Protein AF-A0A6N2XCL3-F1 (afdb_monomer)

Organism: NCBI:txid674529

Secondary structure (DSSP, 8-state):
-HHHHHHHHHHHHHHHHHHHHTS------------SGGGT-S-S---EEEE-TTSPEEEE-SSEEEEE-SS-EEEEEPPGGG-EE-TT-----EEEEETTTEEEEEETTEEEEEETTTTEE-S-HHHHHHHTTTTTS---S--

Solvent-accessible surface area (backbone atoms only — not comparable to full-atom values): 8731 Å² total; per-residue (Å²): 121,67,71,60,53,57,51,52,52,53,50,52,53,52,51,54,52,54,55,61,70,69,69,77,81,77,81,77,91,77,87,82,82,92,82,38,50,94,68,50,42,94,56,80,58,74,74,48,76,50,74,47,96,90,67,31,36,38,40,29,36,95,56,36,42,28,42,30,75,88,84,52,50,50,72,45,75,68,53,76,68,32,53,41,83,34,75,89,38,84,54,70,79,44,77,46,76,52,82,93,43,35,39,38,36,38,38,63,35,30,32,36,41,31,37,54,89,77,66,39,64,47,54,62,56,68,58,59,36,58,79,67,53,46,81,78,70,80,60,70,97,73,131

pLDDT: mean 87.65, std 14.08, range [37.84, 98.25]

Radius of gyration: 26.45 Å; Cα contacts (8 Å, |Δi|>4): 196; chains: 1; bounding box: 77×45×58 Å

Sequence (143 aa):
MTANNRKNTRILLFLILCIRMTLTVSAGDFLFTSVNTAQGLSDNQIRYMLQLPDGRMVFTTNGSVNLYDGVHFSYLHRKAENVYPLKQYDGYYRIYQCGDSLLWIKDRHKLMCIHLPQEEYIADLDSYFREREYTRTGRRPFR

Foldseek 3Di:
DVVVVVVVVVVVVVVVVVVVVVPDDDDPPDDDDDDAVVQPDPHRAWPDWDAAPLRWIWTDHPFWIWIHPPRHIDIDGDDPLQWDFQQPDQDDWDWDDDPRFWIWIDHGRTIWIAGPVVRDTDRCVVVVCVVVVVVPPVDDPPD

InterPro domains:
  IPR015943 WD40/YVTN repeat-like-containing domain superfamily [G3DSA:2.130.10.10] (30-136)

Nearest PDB structures (foldseek):
  4a2l-assembly3_E  TM=5.983E-01  e=4.882E-03  Bacteroides thetaiotaomicron VPI-5482
  4a2l-assembly1_B  TM=5.269E-01  e=2.979E-03  Bacteroides thetaiotaomicron VPI-5482
  4a2m-assembly1_B  TM=5.976E-01  e=7.575E-03  Bacteroides thetaiotaomicron VPI-5482
  4a2m-assembly2_D  TM=5.967E-01  e=1.547E-02  Bacteroides thetaiotaomicron VPI-5482
  4a2m-assembly2_C  TM=5.232E-01  e=1.175E-02  Bacteroides thetaiotaomicron VPI-5482

Mean predicted aligned error: 10.19 Å

Structure (mmCIF, N/CA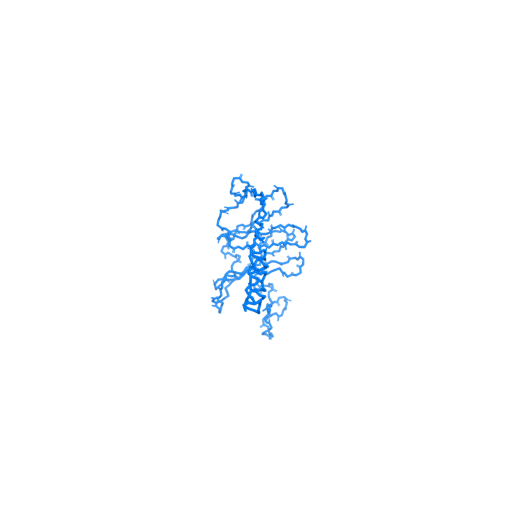/C/O backbone):
data_AF-A0A6N2XCL3-F1
#
_entry.id   AF-A0A6N2XCL3-F1
#
loop_
_atom_site.group_PDB
_atom_site.id
_atom_site.type_symbol
_atom_site.label_atom_id
_atom_site.label_alt_id
_atom_site.label_comp_id
_atom_site.label_asym_id
_atom_site.label_entity_id
_atom_site.label_seq_id
_atom_site.pdbx_PDB_ins_code
_atom_site.Cartn_x
_atom_site.Cartn_y
_atom_site.Cartn_z
_atom_site.occupancy
_atom_site.B_iso_or_equiv
_atom_site.auth_seq_id
_atom_site.auth_comp_id
_atom_site.auth_asym_id
_atom_site.auth_atom_id
_atom_site.pdbx_PDB_model_num
ATOM 1 N N . MET A 1 1 ? -62.546 -6.809 39.463 1.00 57.06 1 MET A N 1
ATOM 2 C CA . MET A 1 1 ? -61.753 -5.622 39.049 1.00 57.06 1 MET A CA 1
ATOM 3 C C . MET A 1 1 ? -60.245 -5.739 39.341 1.00 57.06 1 MET A C 1
ATOM 5 O O . MET A 1 1 ? -59.453 -5.169 38.606 1.00 57.06 1 MET A O 1
ATOM 9 N N . THR A 1 2 ? -59.807 -6.515 40.338 1.00 61.19 2 THR A N 1
ATOM 10 C CA . THR A 1 2 ? -58.397 -6.621 40.788 1.00 61.19 2 THR A CA 1
ATOM 11 C C . THR A 1 2 ? -57.443 -7.376 39.845 1.00 61.19 2 THR A C 1
ATOM 13 O O . THR A 1 2 ? -56.277 -7.006 39.720 1.00 61.19 2 THR A O 1
ATOM 16 N N . ALA A 1 3 ? -57.918 -8.401 39.128 1.00 62.47 3 ALA A N 1
ATOM 17 C CA . ALA A 1 3 ? -57.085 -9.186 38.205 1.00 62.47 3 ALA A CA 1
ATOM 18 C C . ALA A 1 3 ? -56.624 -8.395 36.963 1.00 62.47 3 ALA A C 1
ATOM 20 O O . ALA A 1 3 ? -55.514 -8.613 36.475 1.00 62.47 3 ALA A O 1
ATOM 21 N N . ASN A 1 4 ? -57.450 -7.459 36.476 1.00 71.62 4 ASN A N 1
ATOM 22 C CA . ASN A 1 4 ? -57.125 -6.626 35.314 1.00 71.62 4 ASN A CA 1
ATOM 23 C C . ASN A 1 4 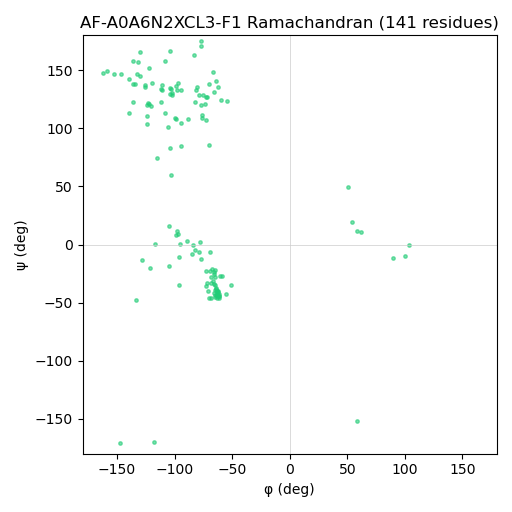? -56.035 -5.600 35.659 1.00 71.62 4 ASN A C 1
ATOM 25 O O . ASN A 1 4 ? -55.069 -5.444 34.918 1.00 71.62 4 ASN A O 1
ATOM 29 N N . ASN A 1 5 ? -56.115 -5.008 36.856 1.00 74.69 5 ASN A N 1
ATOM 30 C CA . ASN A 1 5 ? -55.085 -4.104 37.367 1.00 74.69 5 ASN A CA 1
ATOM 31 C C . ASN A 1 5 ? -53.730 -4.806 37.505 1.00 74.69 5 ASN A C 1
ATOM 33 O O . ASN A 1 5 ? -52.726 -4.266 37.061 1.00 74.69 5 ASN A O 1
ATOM 37 N N . ARG A 1 6 ? -53.692 -6.050 38.007 1.00 81.19 6 ARG A N 1
ATOM 38 C CA . ARG A 1 6 ? -52.439 -6.818 38.141 1.00 81.19 6 ARG A CA 1
ATOM 39 C C . ARG A 1 6 ? -51.786 -7.150 36.790 1.00 81.19 6 ARG A C 1
ATOM 41 O O . ARG A 1 6 ? -50.559 -7.168 36.702 1.00 81.19 6 ARG A O 1
ATOM 48 N N . LYS A 1 7 ? -52.582 -7.411 35.744 1.00 82.44 7 LYS A N 1
ATOM 49 C CA . LYS A 1 7 ? -52.085 -7.611 34.369 1.00 82.44 7 LYS A CA 1
ATOM 50 C C . LYS A 1 7 ? -51.527 -6.308 33.790 1.00 82.44 7 LYS A C 1
ATOM 52 O O . LYS A 1 7 ? -50.407 -6.312 33.287 1.00 82.44 7 LYS A O 1
ATOM 57 N N . ASN A 1 8 ? -52.246 -5.199 33.954 1.00 86.88 8 ASN A N 1
ATOM 58 C CA . ASN A 1 8 ? -51.821 -3.881 33.476 1.00 86.88 8 ASN A CA 1
ATOM 59 C C . ASN A 1 8 ? -50.530 -3.411 34.161 1.00 86.88 8 ASN A C 1
ATOM 61 O O . ASN A 1 8 ? -49.634 -2.911 33.489 1.00 86.88 8 ASN A O 1
ATOM 65 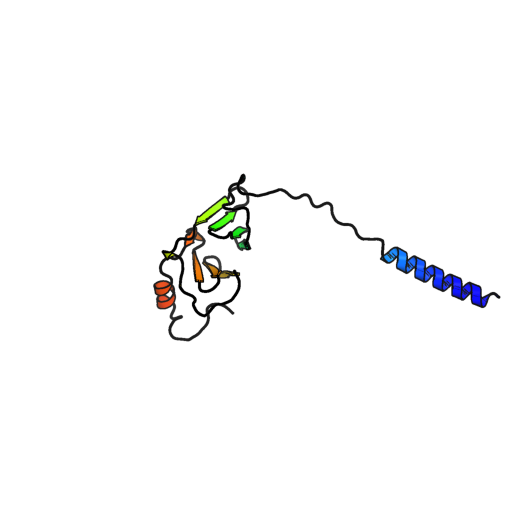N N . THR A 1 9 ? -50.374 -3.656 35.468 1.00 89.44 9 THR A N 1
ATOM 66 C CA . THR A 1 9 ? -49.126 -3.357 36.190 1.00 89.44 9 THR A CA 1
ATOM 67 C C . THR A 1 9 ? -47.943 -4.166 35.652 1.00 89.44 9 THR A C 1
ATOM 69 O O . THR A 1 9 ? -46.855 -3.621 35.500 1.00 89.44 9 THR A O 1
ATOM 72 N N . ARG A 1 10 ? -48.131 -5.451 35.316 1.00 89.19 10 ARG A N 1
ATOM 73 C CA . ARG A 1 10 ? -47.064 -6.286 34.727 1.00 89.19 10 ARG A CA 1
ATOM 74 C C . ARG A 1 10 ? -46.655 -5.809 33.337 1.00 89.19 10 ARG A C 1
ATOM 76 O O . ARG A 1 10 ? -45.465 -5.759 33.049 1.00 89.19 10 ARG A O 1
ATOM 83 N N . ILE A 1 11 ? -47.630 -5.436 32.509 1.00 90.81 11 ILE A N 1
ATOM 84 C CA . ILE A 1 11 ? -47.380 -4.876 31.175 1.00 90.81 11 ILE A CA 1
ATOM 85 C C . ILE A 1 11 ? -46.623 -3.549 31.299 1.00 90.81 11 ILE A C 1
ATOM 87 O O . ILE A 1 11 ? -45.628 -3.351 30.612 1.00 90.81 11 ILE A O 1
ATOM 91 N N . LEU A 1 12 ? -47.032 -2.675 32.223 1.00 92.88 12 LEU A N 1
ATOM 92 C CA . LEU A 1 12 ? -46.364 -1.397 32.462 1.00 92.88 12 LEU A CA 1
ATOM 93 C C . LEU A 1 12 ? -44.908 -1.580 32.917 1.00 92.88 12 LEU A C 1
ATOM 95 O O . LEU A 1 12 ? -44.018 -0.917 32.396 1.00 92.88 12 LEU A O 1
ATOM 99 N N . LEU A 1 13 ? -44.649 -2.506 33.846 1.00 92.38 13 LEU A N 1
ATOM 100 C CA . LEU A 1 13 ? -43.289 -2.819 34.297 1.00 92.38 13 LEU A CA 1
ATOM 101 C C . LEU A 1 13 ? -42.421 -3.374 33.162 1.00 92.38 13 LEU A C 1
ATOM 103 O O . LEU A 1 13 ? -41.256 -3.001 33.049 1.00 92.38 13 LEU A O 1
ATOM 107 N N . PHE A 1 14 ? -42.992 -4.222 32.304 1.00 91.31 14 PHE A N 1
ATOM 108 C CA . PHE A 1 14 ? -42.298 -4.750 31.132 1.00 91.31 14 PHE A CA 1
ATOM 109 C C . PHE A 1 14 ? -41.965 -3.641 30.125 1.00 91.31 14 PHE A C 1
ATOM 111 O O . PHE A 1 14 ? -40.834 -3.561 29.660 1.00 91.31 14 PHE A O 1
ATOM 118 N N . LEU A 1 15 ? -42.900 -2.722 29.862 1.00 91.12 15 LEU A N 1
ATOM 119 C CA . LEU A 1 15 ? -42.665 -1.564 28.994 1.00 91.12 15 LEU A CA 1
ATOM 120 C C . LEU A 1 15 ? -41.582 -0.632 29.554 1.00 91.12 15 LEU A C 1
ATOM 122 O O . LEU A 1 15 ? -40.701 -0.211 28.809 1.00 91.12 15 LEU A O 1
ATOM 126 N N . ILE A 1 16 ? -41.591 -0.351 30.861 1.00 90.50 16 ILE A N 1
ATOM 127 C CA . ILE A 1 16 ? -40.550 0.458 31.517 1.00 90.50 16 ILE A CA 1
ATOM 128 C C . ILE A 1 16 ? -39.181 -0.228 31.406 1.00 90.50 16 ILE A C 1
ATOM 130 O O . ILE A 1 16 ? -38.186 0.439 31.126 1.00 90.50 16 ILE A O 1
ATOM 134 N N . LEU A 1 17 ? -39.123 -1.552 31.577 1.00 86.06 17 LEU A N 1
ATOM 135 C CA . LEU A 1 17 ? -37.899 -2.335 31.403 1.00 86.06 17 LEU A CA 1
ATOM 136 C C . LEU A 1 17 ? -37.384 -2.274 29.953 1.00 86.06 17 LEU A C 1
ATOM 138 O O . LEU A 1 17 ? -36.192 -2.052 29.744 1.00 86.06 17 LEU A O 1
ATOM 142 N N . CYS A 1 18 ? -38.269 -2.399 28.959 1.00 85.00 18 CYS A N 1
ATOM 143 C CA . CYS A 1 18 ? -37.921 -2.250 27.544 1.00 85.00 18 CYS A CA 1
ATOM 144 C C . CYS A 1 18 ? -37.379 -0.847 27.231 1.00 85.00 18 CYS A C 1
ATOM 146 O O . CYS A 1 18 ? -36.345 -0.729 26.581 1.00 85.00 18 CYS A O 1
ATOM 148 N N . ILE A 1 19 ? -38.019 0.209 27.749 1.00 84.69 19 ILE A N 1
ATOM 149 C CA . ILE A 1 19 ? -37.586 1.604 27.559 1.00 84.69 19 ILE A CA 1
ATOM 150 C C . ILE A 1 19 ? -36.212 1.851 28.201 1.00 84.69 19 ILE A C 1
ATOM 152 O O . ILE A 1 19 ? -35.372 2.547 27.633 1.00 84.69 19 ILE A O 1
ATOM 156 N N . ARG A 1 20 ? -35.941 1.258 29.370 1.00 80.06 20 ARG A N 1
ATOM 157 C CA . ARG A 1 20 ? -34.628 1.355 30.028 1.00 80.06 20 ARG A CA 1
ATOM 158 C C . ARG A 1 20 ? -33.517 0.675 29.224 1.00 80.06 20 ARG A C 1
ATOM 160 O O . ARG A 1 20 ? -32.409 1.197 29.217 1.00 80.06 20 ARG A O 1
ATOM 167 N N . MET A 1 21 ? -33.807 -0.426 28.524 1.00 74.44 21 MET A N 1
ATOM 168 C CA . MET A 1 21 ? -32.828 -1.103 27.660 1.00 74.44 21 MET A CA 1
ATOM 169 C C . MET A 1 21 ? -32.515 -0.336 26.367 1.00 74.44 21 MET A C 1
ATOM 171 O O . MET A 1 21 ? -31.438 -0.510 25.809 1.00 74.44 21 MET A O 1
ATOM 175 N N . THR A 1 22 ? -33.405 0.544 25.899 1.00 67.38 22 THR A N 1
ATOM 176 C CA . THR A 1 22 ? -33.177 1.334 24.675 1.00 67.38 22 THR A CA 1
ATOM 177 C C . THR A 1 22 ? -32.376 2.626 24.886 1.00 67.38 22 THR A C 1
ATOM 179 O O . THR A 1 22 ? -32.014 3.271 23.909 1.00 67.38 22 THR A O 1
ATOM 182 N N . LEU A 1 23 ? -32.100 3.032 26.133 1.00 65.19 23 LEU A N 1
ATOM 183 C CA . LEU A 1 23 ? -31.568 4.368 26.455 1.00 65.19 23 LEU A CA 1
ATOM 184 C C . LEU A 1 23 ? -30.043 4.457 26.634 1.00 65.19 23 LEU A C 1
ATOM 186 O O . LEU A 1 23 ? -29.548 5.510 27.027 1.00 65.19 23 LEU A O 1
ATOM 190 N N . THR A 1 24 ? -29.272 3.413 26.329 1.00 66.19 24 THR A N 1
ATOM 191 C CA . THR A 1 24 ? -27.802 3.480 26.415 1.00 66.19 24 THR A CA 1
ATOM 192 C C . THR A 1 24 ? -27.155 3.335 25.043 1.00 66.19 24 THR A C 1
ATOM 194 O O . THR A 1 24 ? -26.570 2.304 24.723 1.00 66.19 24 THR A O 1
ATOM 197 N N . VAL A 1 25 ? -27.240 4.393 24.234 1.00 66.88 25 VAL A N 1
ATOM 198 C CA . VAL A 1 25 ? -26.279 4.648 23.154 1.00 66.88 25 VAL A CA 1
ATOM 199 C C . VAL A 1 25 ? -25.391 5.792 23.626 1.00 66.88 25 VAL A C 1
ATOM 201 O O . VAL A 1 25 ? -25.799 6.948 23.628 1.00 66.88 25 VAL A O 1
ATOM 204 N N . SER A 1 26 ? -24.187 5.456 24.081 1.00 70.81 26 SER A N 1
ATOM 205 C CA . SER A 1 26 ? -23.105 6.420 24.267 1.00 70.81 26 SER A CA 1
ATOM 206 C C . SER A 1 26 ? -22.209 6.300 23.042 1.00 70.81 26 SER A C 1
ATOM 208 O O . SER A 1 26 ? -21.546 5.281 22.852 1.00 70.81 26 SER A O 1
ATOM 210 N N . ALA A 1 27 ? -22.243 7.304 22.168 1.00 70.75 27 ALA A N 1
ATOM 211 C CA . ALA A 1 27 ? -21.150 7.507 21.232 1.00 70.75 27 ALA A CA 1
ATOM 212 C C . ALA A 1 27 ? -19.988 8.071 22.055 1.00 70.75 27 ALA A C 1
ATOM 214 O O . ALA A 1 27 ? -20.161 9.085 22.727 1.00 70.75 27 ALA A O 1
ATOM 215 N N . GLY A 1 28 ? -18.847 7.384 22.078 1.00 73.06 28 GLY A N 1
ATOM 216 C CA . GLY A 1 28 ? -17.649 7.952 22.687 1.00 73.06 28 GLY A CA 1
ATOM 217 C C . GLY A 1 28 ? -17.246 9.214 21.926 1.00 73.06 28 GLY A C 1
ATOM 218 O O . GLY A 1 28 ? -17.257 9.211 20.694 1.00 73.06 28 GLY A O 1
ATOM 219 N N . ASP A 1 29 ? -16.893 10.277 22.646 1.00 83.50 29 ASP A N 1
ATOM 220 C CA . ASP A 1 29 ? -16.291 11.470 22.050 1.00 83.50 29 ASP A CA 1
ATOM 221 C C . ASP A 1 29 ? -14.872 11.117 21.582 1.00 83.50 29 ASP A C 1
ATOM 223 O O . ASP A 1 29 ? -13.890 11.248 22.314 1.00 83.50 29 ASP A O 1
ATOM 227 N N . PHE A 1 30 ? -14.759 10.588 20.363 1.00 86.12 30 PHE A N 1
ATOM 228 C CA . PHE A 1 30 ? -13.467 10.295 19.756 1.00 86.12 30 PHE A CA 1
ATOM 229 C C . PHE A 1 30 ? -12.838 11.589 19.240 1.00 86.12 30 PHE A C 1
ATOM 231 O O . PHE A 1 30 ? -13.387 12.265 18.368 1.00 86.12 30 PHE A O 1
ATOM 238 N N . LEU A 1 31 ? -11.655 11.919 19.757 1.00 90.56 31 LEU A N 1
ATOM 239 C CA . LEU A 1 31 ? -10.827 12.983 19.206 1.00 90.56 31 LEU A CA 1
ATOM 240 C C . LEU A 1 31 ? -10.041 12.438 18.008 1.00 90.56 31 LEU A C 1
ATOM 242 O O . LEU A 1 31 ? -9.272 11.488 18.149 1.00 90.56 31 LEU A O 1
ATOM 246 N N . PHE A 1 32 ? -10.209 13.060 16.843 1.00 90.50 32 PHE A N 1
ATOM 247 C CA . PHE A 1 32 ? -9.478 12.705 15.628 1.00 90.50 32 PHE A CA 1
ATOM 248 C C . PHE A 1 32 ? -8.491 13.805 15.249 1.00 90.50 32 PHE A C 1
ATOM 250 O O . PHE A 1 32 ? -8.829 14.989 15.246 1.00 90.50 32 PHE A O 1
ATOM 257 N N . THR A 1 33 ? -7.283 13.407 14.863 1.00 90.75 33 THR A N 1
ATOM 258 C CA . THR A 1 33 ? -6.281 14.303 14.281 1.00 90.75 33 THR A CA 1
ATOM 259 C C . THR A 1 33 ? -6.241 14.096 12.774 1.00 90.75 33 THR A C 1
ATOM 261 O O . THR A 1 33 ? -6.144 12.965 12.301 1.00 90.75 33 THR A O 1
ATOM 264 N N . SER A 1 34 ? -6.311 15.182 12.003 1.00 91.81 34 SER A N 1
ATOM 265 C CA . SER A 1 34 ? -6.203 15.097 10.548 1.00 91.81 34 SER A CA 1
ATOM 266 C C . SER A 1 34 ? -4.756 14.865 10.124 1.00 91.81 34 SER A C 1
ATOM 268 O O . SER A 1 34 ? -3.877 15.650 10.486 1.00 91.81 34 SER A O 1
ATOM 270 N N . VAL A 1 35 ? -4.539 13.856 9.287 1.00 92.44 35 VAL A N 1
ATOM 271 C CA . VAL A 1 35 ? -3.263 13.602 8.616 1.00 92.44 35 VAL A CA 1
ATOM 272 C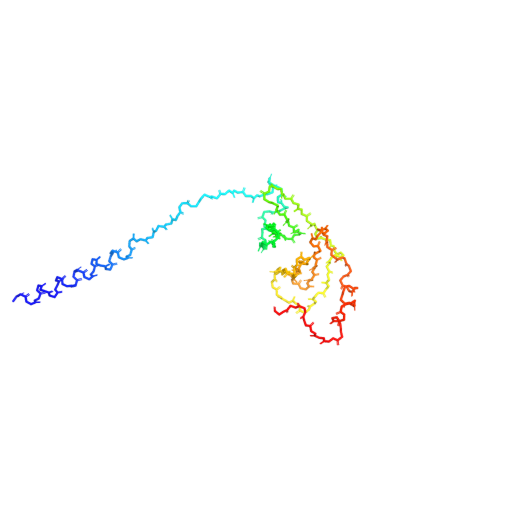 C . VAL A 1 35 ? -3.511 13.610 7.112 1.00 92.44 35 VAL A C 1
ATOM 274 O O . VAL A 1 35 ? -4.355 12.868 6.614 1.00 92.44 35 VAL A O 1
ATOM 277 N N . ASN A 1 36 ? -2.834 14.505 6.403 1.00 95.44 36 ASN A N 1
ATOM 278 C CA . ASN A 1 36 ? -3.034 14.795 4.989 1.00 95.44 36 ASN A CA 1
ATOM 279 C C . ASN A 1 36 ? -1.701 15.204 4.331 1.00 95.44 36 ASN A C 1
ATOM 281 O O . ASN A 1 36 ? -0.625 15.075 4.918 1.00 95.44 36 ASN A O 1
ATOM 285 N N . THR A 1 37 ? -1.755 15.687 3.092 1.00 96.19 37 THR A N 1
ATOM 286 C CA . THR A 1 37 ? -0.568 16.089 2.323 1.00 96.19 37 THR A CA 1
ATOM 287 C C . THR A 1 37 ? 0.278 17.183 2.982 1.00 96.19 37 THR A C 1
ATOM 289 O O . THR A 1 37 ? 1.487 17.215 2.780 1.00 96.19 37 THR A O 1
ATOM 292 N N . ALA A 1 38 ? -0.309 18.047 3.815 1.00 95.81 38 ALA A N 1
ATOM 293 C CA . ALA A 1 38 ? 0.431 19.039 4.599 1.00 95.81 38 ALA A CA 1
ATOM 294 C C . ALA A 1 38 ? 1.326 18.403 5.679 1.00 95.81 38 ALA A C 1
ATOM 296 O O . ALA A 1 38 ? 2.276 19.037 6.128 1.00 95.81 38 ALA A O 1
ATOM 297 N N . GLN A 1 39 ? 1.042 17.160 6.084 1.00 94.94 39 GLN A N 1
ATOM 298 C CA . GLN A 1 39 ? 1.852 16.380 7.024 1.00 94.94 39 GLN A CA 1
ATOM 299 C C . GLN A 1 39 ? 2.782 15.367 6.329 1.00 94.94 39 GLN A C 1
ATOM 301 O O . GLN A 1 39 ? 3.414 14.565 7.008 1.00 94.94 39 GLN A O 1
ATOM 306 N N . GLY A 1 40 ? 2.897 15.397 4.994 1.00 94.69 40 GLY A N 1
ATOM 307 C CA . GLY A 1 40 ? 3.854 14.573 4.237 1.00 94.69 40 GLY A CA 1
ATOM 308 C C . GLY A 1 40 ? 3.265 13.354 3.522 1.00 94.69 40 GLY A C 1
ATOM 309 O O . GLY A 1 40 ? 3.993 12.653 2.823 1.00 94.69 40 GLY A O 1
ATOM 310 N N . LEU A 1 41 ? 1.956 13.113 3.632 1.00 96.75 41 LEU A N 1
ATOM 311 C CA . LEU A 1 41 ? 1.272 12.099 2.827 1.00 96.75 41 LEU A CA 1
ATOM 312 C C . LEU A 1 41 ? 1.316 12.476 1.332 1.00 96.75 41 LEU A C 1
ATOM 314 O O . LEU A 1 41 ? 1.131 13.633 0.968 1.00 96.75 41 LEU A O 1
ATOM 318 N N . SER A 1 42 ? 1.502 11.507 0.437 1.00 97.12 42 SER A N 1
ATOM 319 C CA . SER A 1 42 ? 1.648 11.783 -1.001 1.00 97.12 42 SER A CA 1
ATOM 320 C C . SER A 1 42 ? 0.383 12.338 -1.672 1.00 97.12 42 SER A C 1
ATOM 322 O O . SER A 1 42 ? 0.471 13.015 -2.689 1.00 97.12 42 SER A O 1
ATOM 324 N N . ASP A 1 43 ? -0.796 11.946 -1.180 1.00 96.69 43 ASP A N 1
ATOM 325 C CA . ASP A 1 43 ? -2.113 12.258 -1.755 1.00 96.69 43 ASP A CA 1
ATOM 326 C C . ASP A 1 43 ? -3.187 12.014 -0.678 1.00 96.69 43 ASP A C 1
ATOM 328 O O . ASP A 1 43 ? -3.040 11.113 0.145 1.00 96.69 43 ASP A O 1
ATOM 332 N N . ASN A 1 44 ? -4.274 12.782 -0.695 1.00 96.31 44 ASN A N 1
ATOM 333 C CA . ASN A 1 44 ? -5.377 12.682 0.264 1.00 96.31 44 ASN A CA 1
ATOM 334 C C . ASN A 1 44 ? -6.393 11.569 -0.072 1.00 96.31 44 ASN A C 1
ATOM 336 O O . ASN A 1 44 ? -7.316 11.329 0.704 1.00 96.31 44 ASN A O 1
ATOM 340 N N . GLN A 1 45 ? -6.250 10.888 -1.213 1.00 96.38 45 GLN A N 1
ATOM 341 C CA . GLN A 1 45 ? -7.112 9.779 -1.633 1.00 96.38 45 GLN A CA 1
ATOM 342 C C . GLN A 1 45 ? -6.521 8.420 -1.227 1.00 96.38 45 GLN A C 1
ATOM 344 O O . GLN A 1 45 ? -5.844 7.745 -2.012 1.00 96.38 45 GLN A O 1
ATOM 349 N N . ILE A 1 46 ? -6.793 8.004 0.013 1.00 96.31 46 ILE A N 1
ATOM 350 C CA . ILE A 1 46 ? -6.362 6.703 0.539 1.00 96.31 46 ILE A CA 1
ATOM 351 C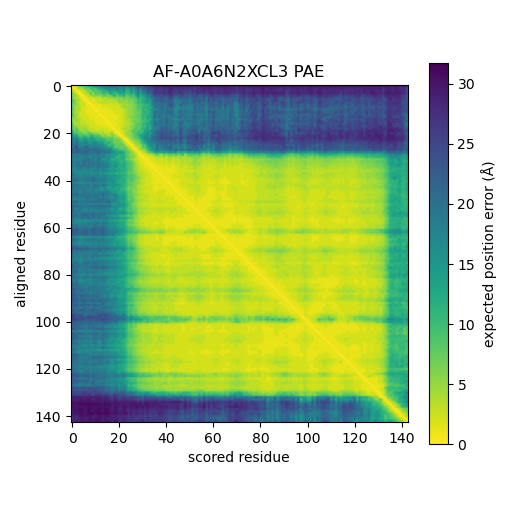 C . ILE A 1 46 ? -7.171 5.562 -0.094 1.00 96.31 46 ILE A C 1
ATOM 353 O O . ILE A 1 46 ? -8.399 5.546 -0.042 1.00 96.31 46 ILE A O 1
ATOM 357 N N . ARG A 1 47 ? -6.473 4.571 -0.657 1.00 95.75 47 ARG A N 1
ATOM 358 C CA . ARG A 1 47 ? -7.052 3.335 -1.216 1.00 95.75 47 ARG A CA 1
ATOM 359 C C . ARG A 1 47 ? -7.022 2.173 -0.230 1.00 95.75 47 ARG A C 1
ATOM 361 O O . ARG A 1 47 ? -7.915 1.331 -0.260 1.00 95.75 47 ARG A O 1
ATOM 368 N N . TYR A 1 48 ? -5.983 2.092 0.597 1.00 96.69 48 TYR A N 1
ATOM 369 C CA . TYR A 1 48 ? -5.776 0.984 1.531 1.00 96.69 48 TYR A CA 1
ATOM 370 C C . TYR A 1 48 ? -4.851 1.388 2.677 1.00 96.69 48 TYR A C 1
ATOM 372 O O . TYR A 1 48 ? -3.930 2.180 2.466 1.00 96.69 48 TYR A O 1
ATOM 380 N N . MET A 1 49 ? -5.075 0.788 3.847 1.00 96.69 49 MET A N 1
ATOM 381 C CA . MET A 1 49 ? -4.271 0.966 5.058 1.00 96.69 49 MET A CA 1
ATOM 382 C C . MET A 1 49 ? -3.892 -0.395 5.647 1.00 96.69 49 MET A C 1
ATOM 384 O O . MET A 1 49 ? -4.677 -1.342 5.566 1.00 96.69 49 MET A O 1
ATOM 388 N N . LEU A 1 50 ? -2.695 -0.491 6.219 1.00 95.44 50 LEU A N 1
ATOM 389 C CA . LEU A 1 50 ? -2.117 -1.705 6.807 1.00 95.44 50 LEU A CA 1
ATOM 390 C C . LEU A 1 50 ? -1.121 -1.294 7.899 1.00 95.44 50 LEU A C 1
ATOM 392 O O . LEU A 1 50 ? -0.434 -0.295 7.728 1.00 95.44 50 LEU A O 1
ATOM 396 N N . GLN A 1 51 ? -0.995 -2.077 8.969 1.00 96.00 51 GLN A N 1
ATOM 397 C CA . GLN A 1 51 ? 0.113 -1.956 9.920 1.00 96.00 51 GLN A CA 1
ATOM 398 C C . GLN A 1 51 ? 1.126 -3.081 9.682 1.00 96.00 51 GLN A C 1
ATOM 400 O O . GLN A 1 51 ? 0.730 -4.235 9.530 1.00 96.00 51 GLN A O 1
ATOM 405 N N . LEU A 1 52 ? 2.413 -2.743 9.642 1.00 95.12 52 LEU A N 1
ATOM 406 C CA . LEU A 1 52 ? 3.521 -3.694 9.548 1.00 95.12 52 LEU A CA 1
ATOM 407 C C . LEU A 1 52 ? 3.894 -4.254 10.938 1.00 95.12 52 LEU A C 1
ATOM 409 O O . LEU A 1 52 ? 3.554 -3.645 11.954 1.00 95.12 52 LEU A O 1
ATOM 413 N N . PRO A 1 53 ? 4.633 -5.378 11.024 1.00 92.81 53 PRO A N 1
ATOM 414 C CA . PRO A 1 53 ? 5.025 -5.985 12.300 1.00 92.81 53 PRO A CA 1
ATOM 415 C C . PRO A 1 53 ? 5.973 -5.113 13.119 1.00 92.81 53 PRO A C 1
ATOM 417 O O . PRO A 1 53 ? 6.011 -5.230 14.339 1.00 92.81 53 PRO A O 1
ATOM 420 N N . ASP A 1 54 ? 6.721 -4.230 12.454 1.00 92.88 54 ASP A N 1
ATOM 421 C CA . ASP A 1 54 ? 7.594 -3.238 13.087 1.00 92.88 54 ASP A CA 1
ATOM 422 C C . ASP A 1 54 ? 6.824 -2.017 13.633 1.00 92.88 54 ASP A C 1
ATOM 424 O O . ASP A 1 54 ? 7.426 -1.093 14.173 1.00 92.88 54 ASP A O 1
ATOM 428 N N . GLY A 1 55 ? 5.490 -2.012 13.515 1.00 94.62 55 GLY A N 1
ATOM 429 C CA . GLY A 1 55 ? 4.602 -0.968 14.018 1.00 94.62 55 GLY A CA 1
ATOM 430 C C . GLY A 1 55 ? 4.333 0.167 13.031 1.00 94.62 55 GLY A C 1
ATOM 431 O O . GLY A 1 55 ? 3.399 0.940 13.264 1.00 94.62 55 GLY A O 1
ATOM 432 N N . ARG A 1 56 ? 5.075 0.250 11.917 1.00 96.06 56 ARG A N 1
ATOM 433 C CA . ARG A 1 56 ? 4.860 1.282 10.896 1.00 96.06 56 ARG A CA 1
ATOM 434 C C . ARG A 1 56 ? 3.519 1.104 10.200 1.00 96.06 56 ARG A C 1
ATOM 436 O O . ARG A 1 56 ? 3.041 -0.012 9.990 1.00 96.06 56 ARG A O 1
ATOM 443 N N . MET A 1 57 ? 2.924 2.215 9.788 1.00 97.19 57 MET A N 1
ATOM 444 C CA . MET A 1 57 ? 1.684 2.210 9.016 1.00 97.19 57 MET A CA 1
ATOM 445 C C . MET A 1 57 ? 1.979 2.373 7.529 1.00 97.19 57 MET A C 1
ATOM 447 O O . MET A 1 57 ? 2.771 3.222 7.129 1.00 97.19 57 MET A O 1
ATOM 451 N N . VAL A 1 58 ? 1.299 1.589 6.701 1.00 97.88 58 VAL A N 1
ATOM 452 C CA . VAL A 1 58 ? 1.296 1.715 5.246 1.00 97.88 58 VAL A CA 1
ATOM 453 C C . VAL A 1 58 ? -0.011 2.352 4.800 1.00 97.88 58 VAL A C 1
ATOM 455 O O . VAL A 1 58 ? -1.089 1.845 5.116 1.00 97.88 58 VAL A O 1
ATOM 458 N N . PHE A 1 59 ? 0.083 3.397 3.981 1.00 97.88 59 PHE A N 1
ATOM 459 C CA . PHE A 1 59 ? -1.050 4.031 3.315 1.00 97.88 59 PHE A CA 1
ATOM 460 C C . PHE A 1 59 ? -0.828 4.050 1.809 1.00 97.88 59 PHE A C 1
ATOM 462 O O . PHE A 1 59 ? 0.116 4.653 1.301 1.00 97.88 59 PHE A O 1
ATOM 469 N N . THR A 1 60 ? -1.719 3.412 1.063 1.00 97.56 60 THR A N 1
ATOM 470 C CA . THR A 1 60 ? -1.650 3.427 -0.402 1.00 97.56 60 THR A CA 1
ATOM 471 C C . THR A 1 60 ? -2.569 4.489 -0.973 1.00 97.56 60 THR A C 1
ATOM 473 O O . THR A 1 60 ? -3.699 4.655 -0.515 1.00 97.56 60 THR A O 1
ATOM 476 N N . THR A 1 61 ? -2.088 5.191 -1.990 1.00 96.06 61 THR A N 1
ATOM 477 C CA . THR A 1 61 ? -2.849 6.173 -2.766 1.00 96.06 61 THR A CA 1
ATOM 478 C C . THR A 1 61 ? -2.934 5.704 -4.219 1.00 96.06 61 THR A C 1
ATOM 480 O O . THR A 1 61 ? -2.598 4.560 -4.542 1.00 96.06 61 THR A O 1
ATOM 483 N N . ASN A 1 62 ? -3.413 6.540 -5.141 1.00 90.06 62 ASN A N 1
ATOM 484 C CA . ASN A 1 62 ? -3.555 6.121 -6.537 1.00 90.06 62 ASN A CA 1
ATOM 485 C C . ASN A 1 62 ? -2.211 5.805 -7.234 1.00 90.06 62 ASN A C 1
ATOM 487 O O . ASN A 1 62 ? -2.157 4.969 -8.146 1.00 90.06 62 ASN A O 1
ATOM 491 N N . GLY A 1 63 ? -1.122 6.441 -6.792 1.00 89.06 63 GLY A N 1
ATOM 492 C CA . GLY A 1 63 ? 0.199 6.349 -7.425 1.00 89.06 63 GLY A CA 1
ATOM 493 C C . GLY A 1 63 ? 1.358 5.986 -6.501 1.00 89.06 63 GLY A C 1
ATOM 494 O O . GLY A 1 63 ? 2.422 5.632 -7.006 1.00 89.06 63 GLY A O 1
ATOM 495 N N . SER A 1 64 ? 1.166 6.041 -5.184 1.00 96.38 64 SER A N 1
ATOM 496 C CA . SER A 1 64 ? 2.259 5.887 -4.227 1.00 96.38 64 SER A CA 1
ATOM 497 C C . SER A 1 64 ? 1.877 4.987 -3.059 1.00 96.38 64 SER A C 1
ATOM 499 O O . SER A 1 64 ? 0.702 4.795 -2.732 1.00 96.38 64 SER A O 1
ATOM 501 N N . VAL A 1 65 ? 2.905 4.447 -2.417 1.00 97.88 65 VAL A N 1
ATOM 502 C CA . VAL A 1 65 ? 2.808 3.757 -1.132 1.00 97.88 65 VAL A CA 1
ATOM 503 C C . VAL A 1 65 ? 3.527 4.619 -0.114 1.00 97.88 65 VAL A C 1
ATOM 505 O O . VAL A 1 65 ? 4.690 4.937 -0.317 1.00 97.88 65 VAL A O 1
ATOM 508 N N . ASN A 1 66 ? 2.832 5.028 0.937 1.00 98.25 66 ASN A N 1
ATOM 509 C CA . ASN A 1 66 ? 3.359 5.870 2.000 1.00 98.25 66 ASN A CA 1
ATOM 510 C C . ASN A 1 66 ? 3.630 5.000 3.222 1.00 98.25 66 ASN A C 1
ATOM 512 O O . ASN A 1 66 ? 2.772 4.195 3.588 1.00 98.25 66 ASN A O 1
ATOM 516 N N . LEU A 1 67 ? 4.785 5.181 3.847 1.00 97.50 67 LEU A N 1
ATOM 517 C CA . LEU A 1 67 ? 5.167 4.544 5.099 1.00 97.50 67 LEU A CA 1
ATOM 518 C C . LEU A 1 67 ? 5.227 5.619 6.178 1.00 97.50 67 LEU A C 1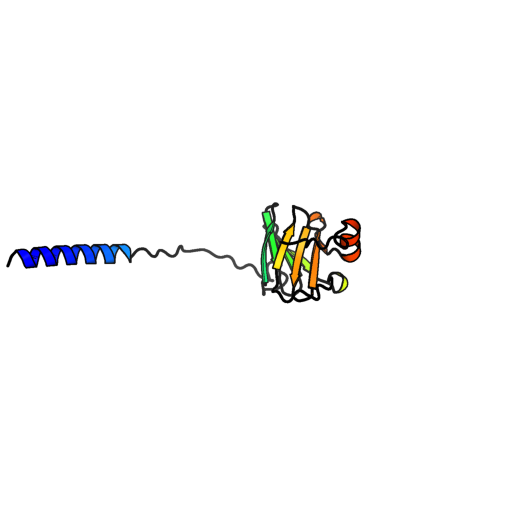
ATOM 520 O O . LEU A 1 67 ? 5.777 6.694 5.956 1.00 97.50 67 LEU A O 1
ATOM 524 N N . TYR A 1 68 ? 4.636 5.333 7.329 1.00 97.38 68 TYR A N 1
ATOM 525 C CA . TYR A 1 68 ? 4.592 6.237 8.467 1.00 97.38 68 TYR A CA 1
ATOM 526 C C . TYR A 1 68 ? 5.197 5.556 9.687 1.00 97.38 68 TYR A C 1
ATOM 528 O O . TYR A 1 68 ? 4.725 4.497 10.105 1.00 97.38 68 TYR A O 1
ATOM 536 N N . ASP A 1 69 ? 6.230 6.173 10.253 1.00 95.75 69 ASP A N 1
ATOM 537 C CA . ASP A 1 69 ? 6.978 5.652 11.404 1.00 95.75 69 ASP A CA 1
ATOM 538 C C . ASP A 1 69 ? 6.411 6.091 12.768 1.00 95.75 69 ASP A C 1
ATOM 540 O O . ASP A 1 69 ? 6.962 5.751 13.813 1.00 95.75 69 ASP A O 1
ATOM 544 N N . GLY A 1 70 ? 5.295 6.827 12.766 1.00 93.38 70 GLY A N 1
ATOM 545 C CA . GLY A 1 70 ? 4.715 7.450 13.958 1.00 93.38 70 GLY A CA 1
ATOM 546 C C . GLY A 1 70 ? 5.047 8.937 14.098 1.00 93.38 70 GLY A C 1
ATOM 547 O O . GLY A 1 70 ? 4.435 9.618 14.919 1.00 93.38 70 GLY A O 1
ATOM 548 N N . VAL A 1 71 ? 5.964 9.464 13.281 1.00 93.38 71 VAL A N 1
ATOM 549 C CA . VAL A 1 71 ? 6.356 10.880 13.275 1.00 93.38 71 VAL A CA 1
ATOM 550 C C . VAL A 1 71 ? 6.409 11.440 11.852 1.00 93.38 71 VAL A C 1
ATOM 552 O O . VAL A 1 71 ? 5.811 12.483 11.589 1.00 93.38 71 VAL A O 1
ATOM 555 N N . HIS A 1 72 ? 7.055 10.740 10.921 1.00 94.62 72 HIS A N 1
ATOM 556 C CA . HIS A 1 72 ? 7.309 11.182 9.553 1.00 94.62 72 HIS A CA 1
ATOM 557 C C . HIS A 1 72 ? 6.731 10.218 8.517 1.00 94.62 72 HIS A C 1
ATOM 559 O O . HIS A 1 72 ? 6.625 9.010 8.737 1.00 94.62 72 HIS A O 1
ATOM 565 N N . PHE A 1 73 ? 6.392 10.773 7.352 1.00 96.44 73 PHE A N 1
ATOM 566 C CA . PHE A 1 73 ? 6.050 10.006 6.160 1.00 96.44 73 PHE A CA 1
ATOM 567 C C . PHE A 1 73 ? 7.251 9.891 5.218 1.00 96.44 73 PHE A C 1
ATOM 569 O O . PHE A 1 73 ? 7.869 10.898 4.873 1.00 96.44 73 PHE A O 1
ATOM 576 N N . SER A 1 74 ? 7.513 8.679 4.731 1.00 95.88 74 SER A N 1
ATOM 577 C CA . SER A 1 74 ? 8.223 8.431 3.471 1.00 95.88 74 SER A CA 1
ATOM 578 C C . SER A 1 74 ? 7.229 7.902 2.434 1.00 95.88 74 SER A C 1
ATOM 580 O O . SER A 1 74 ? 6.153 7.404 2.782 1.00 95.88 74 SER A O 1
ATOM 582 N N . TYR A 1 75 ? 7.534 8.024 1.139 1.00 96.31 75 TYR A N 1
ATOM 583 C CA . TYR A 1 75 ? 6.685 7.429 0.110 1.00 96.31 75 TYR A CA 1
ATOM 584 C C . TYR A 1 75 ? 7.453 6.943 -1.111 1.00 96.31 75 TYR A C 1
ATOM 586 O O . TYR A 1 75 ? 8.426 7.540 -1.565 1.00 96.31 75 TYR A O 1
ATOM 594 N N . LEU A 1 76 ? 6.937 5.859 -1.683 1.00 97.31 76 LEU A N 1
ATOM 595 C CA . LEU A 1 76 ? 7.467 5.187 -2.854 1.00 97.31 76 LEU A CA 1
ATOM 596 C C . LEU A 1 76 ? 6.546 5.438 -4.033 1.00 97.31 76 LEU A C 1
ATOM 598 O O . LEU A 1 76 ? 5.405 4.959 -4.067 1.00 97.31 76 LEU A O 1
ATOM 602 N N . HIS A 1 77 ? 7.052 6.172 -5.020 1.00 95.38 77 HIS A N 1
ATOM 603 C CA . HIS A 1 77 ? 6.311 6.423 -6.244 1.00 95.38 77 HIS A CA 1
ATOM 604 C C . HIS A 1 77 ? 6.390 5.215 -7.177 1.00 95.38 77 HIS A C 1
ATOM 606 O O . HIS A 1 77 ? 7.473 4.710 -7.486 1.00 95.38 77 HIS A O 1
ATOM 612 N N . ARG A 1 78 ? 5.233 4.743 -7.643 1.00 93.62 78 ARG A N 1
ATOM 613 C CA . ARG A 1 78 ? 5.181 3.651 -8.612 1.00 93.62 78 ARG A CA 1
ATOM 614 C C . ARG A 1 78 ? 5.629 4.155 -9.979 1.00 93.62 78 ARG A C 1
ATOM 616 O O . ARG A 1 78 ? 5.020 5.068 -10.531 1.00 93.62 78 ARG A O 1
ATOM 623 N N . LYS A 1 79 ? 6.603 3.470 -10.570 1.00 93.62 79 LYS A N 1
ATOM 624 C CA . LYS A 1 79 ? 7.012 3.667 -11.962 1.00 93.62 79 LYS A CA 1
ATOM 625 C C . LYS A 1 79 ? 6.485 2.547 -12.859 1.00 93.62 79 LYS A C 1
ATOM 627 O O . LYS A 1 79 ? 5.983 1.537 -12.362 1.00 93.62 79 LYS A O 1
ATOM 632 N N . ALA A 1 80 ? 6.555 2.742 -14.173 1.00 92.06 80 ALA A N 1
ATOM 633 C CA . ALA A 1 80 ? 6.030 1.784 -15.145 1.00 92.06 80 ALA A CA 1
ATOM 634 C C . ALA A 1 80 ? 6.780 0.443 -15.091 1.00 92.06 80 ALA A C 1
ATOM 636 O O . ALA A 1 80 ? 6.150 -0.607 -15.168 1.00 92.06 80 ALA A O 1
ATOM 637 N N . GLU A 1 81 ? 8.095 0.483 -14.876 1.00 92.38 81 GLU A N 1
ATOM 638 C CA . GLU A 1 81 ? 8.957 -0.693 -14.743 1.00 92.38 81 GLU A CA 1
ATOM 639 C C . GLU A 1 81 ? 8.636 -1.552 -13.511 1.00 92.38 81 GLU A C 1
ATOM 641 O O . GLU A 1 81 ? 8.899 -2.746 -13.515 1.00 92.38 81 GLU A O 1
ATOM 646 N N . ASN A 1 82 ? 7.989 -0.987 -12.488 1.00 93.62 82 ASN A N 1
ATOM 647 C CA . ASN A 1 82 ? 7.620 -1.714 -11.268 1.00 93.62 82 ASN A CA 1
ATOM 648 C C . ASN A 1 82 ? 6.368 -2.592 -11.459 1.00 93.62 82 ASN A C 1
ATOM 650 O O . ASN A 1 82 ? 5.936 -3.275 -10.526 1.00 93.62 82 ASN A O 1
ATOM 654 N N . VAL A 1 83 ? 5.701 -2.490 -12.615 1.00 95.38 83 VAL A N 1
ATOM 655 C CA . VAL A 1 83 ? 4.398 -3.108 -12.866 1.00 95.38 83 VAL A CA 1
ATOM 656 C C . VAL A 1 83 ? 4.567 -4.404 -13.642 1.00 95.38 83 VAL A C 1
ATOM 658 O O . VAL A 1 83 ? 4.790 -4.412 -14.850 1.00 95.38 83 VAL A O 1
ATOM 661 N N . TYR A 1 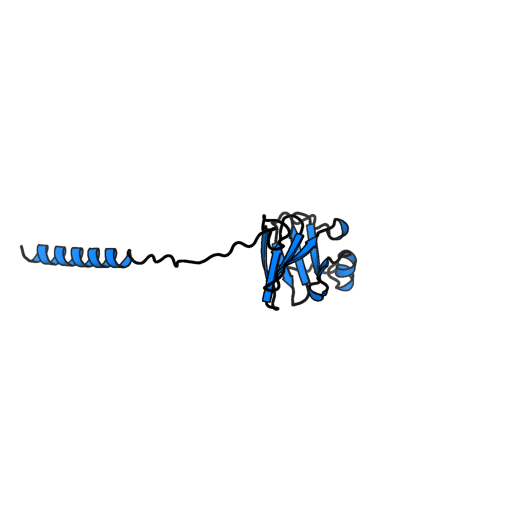84 ? 4.332 -5.514 -12.953 1.00 96.38 84 TYR A N 1
ATOM 662 C CA . TYR A 1 84 ? 4.226 -6.825 -13.566 1.00 96.38 84 TYR A CA 1
ATOM 663 C C . TYR A 1 84 ? 2.823 -7.056 -14.156 1.00 96.38 84 TYR A C 1
ATOM 665 O O . TYR A 1 84 ? 1.817 -6.804 -13.477 1.00 96.38 84 TYR A O 1
ATOM 673 N N . PRO A 1 85 ? 2.706 -7.561 -15.399 1.00 95.69 85 PRO A N 1
ATOM 674 C CA . PRO A 1 85 ? 1.417 -7.795 -16.039 1.00 95.69 85 PRO A CA 1
ATOM 675 C C . PRO A 1 85 ? 0.698 -9.006 -15.428 1.00 95.69 85 PRO A C 1
ATOM 677 O O . PRO A 1 85 ? 1.008 -10.158 -15.719 1.00 95.69 85 PRO A O 1
ATOM 680 N N . LEU A 1 86 ? -0.354 -8.755 -14.648 1.00 95.25 86 LEU A N 1
ATOM 681 C CA . LEU A 1 86 ? -1.206 -9.793 -14.058 1.00 95.25 86 LEU A CA 1
ATOM 682 C C . LEU A 1 86 ? -2.527 -9.914 -14.832 1.00 95.25 86 LEU A C 1
ATOM 684 O O . LEU A 1 86 ? -3.607 -9.694 -14.290 1.00 95.25 86 LEU A O 1
ATOM 688 N N . LYS A 1 87 ? -2.443 -10.235 -16.130 1.00 94.38 87 LYS A N 1
ATOM 689 C CA . LYS A 1 87 ? -3.545 -10.086 -17.107 1.00 94.38 87 LYS A CA 1
ATOM 690 C C . LYS A 1 87 ? -4.882 -10.708 -16.683 1.00 94.38 87 LYS A C 1
ATOM 692 O O . LYS A 1 87 ? -5.919 -10.135 -16.977 1.00 94.38 87 LYS A O 1
ATOM 697 N N . GLN A 1 88 ? -4.868 -11.834 -15.974 1.00 95.50 88 GLN A N 1
ATOM 698 C CA . GLN A 1 88 ? -6.081 -12.561 -15.568 1.00 95.50 88 GLN A CA 1
ATOM 699 C C . GLN A 1 88 ? -6.737 -12.029 -14.280 1.00 95.50 88 GLN A C 1
ATOM 701 O O . GLN A 1 88 ? -7.727 -12.591 -13.817 1.00 95.50 88 GLN A O 1
ATOM 706 N N . TYR A 1 89 ? -6.172 -10.996 -13.649 1.00 95.62 89 TYR A N 1
ATOM 707 C CA . TYR A 1 89 ? -6.712 -10.438 -12.415 1.00 95.62 89 TYR A CA 1
ATOM 708 C C . TYR A 1 89 ? -7.632 -9.245 -12.686 1.00 95.62 89 TYR A C 1
ATOM 710 O O . TYR A 1 89 ? -7.169 -8.133 -12.933 1.00 95.62 89 TYR A O 1
ATOM 718 N N . ASP A 1 90 ? -8.936 -9.483 -12.556 1.00 96.00 90 ASP A N 1
ATOM 719 C CA . ASP A 1 90 ? -9.997 -8.469 -12.637 1.00 96.00 90 ASP A CA 1
ATOM 720 C C . ASP A 1 90 ? -10.474 -7.965 -11.262 1.00 96.00 90 ASP A C 1
ATOM 722 O O . ASP A 1 90 ? -11.510 -7.312 -11.147 1.00 96.00 90 ASP A O 1
ATOM 726 N N . GLY A 1 91 ? -9.741 -8.294 -10.196 1.00 94.75 91 GLY A N 1
ATOM 727 C CA . GLY A 1 91 ? -10.097 -7.895 -8.838 1.00 94.75 91 GLY A CA 1
ATOM 728 C C . GLY A 1 91 ? -9.774 -6.434 -8.511 1.00 94.75 91 GLY A C 1
ATOM 729 O O . GLY A 1 91 ? -9.167 -5.699 -9.289 1.00 94.75 91 GLY A O 1
ATOM 730 N N . TYR A 1 92 ? -10.182 -6.030 -7.307 1.00 93.25 92 TYR A N 1
ATOM 731 C CA . TYR A 1 92 ? -9.925 -4.701 -6.752 1.00 93.25 92 TYR A CA 1
ATOM 732 C C . TYR A 1 92 ? -8.492 -4.536 -6.236 1.00 93.25 92 TYR A C 1
ATOM 734 O O . TYR A 1 92 ? -7.751 -5.504 -6.091 1.00 93.25 92 TYR A O 1
ATOM 742 N N . TYR A 1 93 ? -8.126 -3.301 -5.892 1.00 94.75 93 TYR A N 1
ATOM 743 C CA . TYR A 1 93 ? -6.854 -3.004 -5.243 1.00 94.75 93 TYR A CA 1
ATOM 744 C C . TYR A 1 93 ? -6.734 -3.741 -3.907 1.00 94.75 93 TYR A C 1
ATOM 746 O O . TYR A 1 93 ? -7.605 -3.615 -3.044 1.00 94.75 93 TYR A O 1
ATOM 754 N N . ARG A 1 94 ? -5.668 -4.521 -3.739 1.00 95.06 94 ARG A N 1
ATOM 755 C CA . ARG A 1 94 ? -5.389 -5.290 -2.525 1.00 95.06 94 ARG A CA 1
ATOM 756 C C . ARG A 1 94 ? -3.912 -5.220 -2.195 1.00 95.06 94 ARG A C 1
ATOM 758 O O . ARG A 1 94 ? -3.075 -5.307 -3.092 1.00 95.06 94 ARG A O 1
ATOM 765 N N . ILE A 1 95 ? -3.613 -5.146 -0.907 1.00 95.69 95 ILE A N 1
ATOM 766 C CA . ILE A 1 95 ? -2.254 -5.216 -0.390 1.00 95.69 95 ILE A CA 1
ATOM 767 C C . ILE A 1 95 ? -2.114 -6.413 0.547 1.00 95.69 95 ILE A C 1
ATOM 769 O O . ILE A 1 95 ? -3.027 -6.703 1.321 1.00 95.69 95 ILE A O 1
ATOM 773 N N . TYR A 1 96 ? -0.991 -7.118 0.451 1.00 94.88 96 TYR A N 1
ATOM 774 C CA . TYR A 1 96 ? -0.693 -8.294 1.256 1.00 94.88 96 TYR A CA 1
ATOM 775 C C . TYR A 1 96 ? 0.742 -8.226 1.741 1.00 94.88 96 TYR A C 1
ATOM 777 O O . TYR A 1 96 ? 1.676 -8.180 0.942 1.00 94.88 96 TYR A O 1
ATOM 785 N N . GLN A 1 97 ? 0.916 -8.267 3.050 1.00 94.81 97 GLN A N 1
ATOM 786 C CA . GLN A 1 97 ? 2.225 -8.469 3.635 1.00 94.81 97 GLN A CA 1
ATOM 787 C C . GLN A 1 97 ? 2.566 -9.965 3.608 1.00 94.81 97 GLN A C 1
ATOM 789 O O . GLN A 1 97 ? 1.726 -10.808 3.923 1.00 94.81 97 GLN A O 1
ATOM 794 N N . CYS A 1 98 ? 3.789 -10.301 3.210 1.00 91.56 98 CYS A N 1
ATOM 795 C CA . CYS A 1 98 ? 4.297 -11.667 3.176 1.00 91.56 98 CYS A CA 1
ATOM 796 C C . CYS A 1 98 ? 5.581 -11.753 4.008 1.00 91.56 98 CYS A C 1
ATOM 798 O O . CYS A 1 98 ? 6.646 -11.335 3.550 1.00 91.56 98 CYS A O 1
ATOM 800 N N . GLY A 1 99 ? 5.475 -12.321 5.213 1.00 86.69 99 GLY A N 1
ATOM 801 C CA . GLY A 1 99 ? 6.561 -12.286 6.197 1.00 86.69 99 GLY A CA 1
ATOM 802 C C . GLY A 1 99 ? 6.951 -10.846 6.541 1.00 86.69 99 GLY A C 1
ATOM 803 O O . GLY A 1 99 ? 6.134 -9.941 6.397 1.00 86.69 99 GLY A O 1
ATOM 804 N N . ASP A 1 100 ? 8.202 -10.624 6.932 1.00 83.94 100 ASP A N 1
ATOM 805 C CA . ASP A 1 100 ? 8.654 -9.305 7.410 1.00 83.94 100 ASP A CA 1
ATOM 806 C C . ASP A 1 100 ? 9.307 -8.444 6.317 1.00 83.94 100 ASP A C 1
ATOM 808 O O . ASP A 1 100 ? 9.742 -7.327 6.575 1.00 83.94 100 ASP A O 1
ATOM 812 N N . SER A 1 101 ? 9.399 -8.950 5.083 1.00 91.56 101 SER A N 1
ATOM 813 C CA . SER A 1 101 ? 10.233 -8.334 4.044 1.00 91.56 101 SER A CA 1
ATOM 814 C C . SER A 1 101 ? 9.490 -7.907 2.788 1.00 91.56 101 SER A C 1
ATOM 816 O O . SER A 1 101 ? 10.007 -7.073 2.048 1.00 91.56 101 SER A O 1
ATOM 818 N N . LEU A 1 102 ? 8.302 -8.450 2.513 1.00 95.69 102 LEU A N 1
ATOM 819 C CA . LEU A 1 102 ? 7.631 -8.233 1.233 1.00 95.69 102 LEU A CA 1
ATOM 820 C C . LEU A 1 102 ? 6.223 -7.695 1.402 1.00 95.69 102 LEU A C 1
ATOM 822 O O . LEU A 1 102 ? 5.422 -8.200 2.189 1.00 95.69 102 LEU A O 1
ATOM 826 N N . LEU A 1 103 ? 5.907 -6.725 0.556 1.00 97.19 103 LEU A N 1
ATOM 827 C CA . LEU A 1 103 ? 4.592 -6.132 0.450 1.00 97.19 103 LEU A CA 1
ATOM 828 C C . LEU A 1 103 ? 4.096 -6.244 -0.989 1.00 97.19 103 LEU A C 1
ATOM 830 O O . LEU A 1 103 ? 4.609 -5.606 -1.906 1.00 97.19 103 LEU A O 1
ATOM 834 N N . TRP A 1 104 ? 3.091 -7.083 -1.192 1.00 97.06 104 TRP A N 1
ATOM 835 C CA . TRP A 1 104 ? 2.498 -7.351 -2.493 1.00 97.06 104 TRP A CA 1
ATOM 836 C C . TRP A 1 104 ? 1.290 -6.473 -2.734 1.00 97.06 104 TRP A C 1
ATOM 838 O O . TRP A 1 104 ? 0.395 -6.397 -1.897 1.00 97.06 104 TRP A O 1
ATOM 848 N N . ILE A 1 105 ? 1.228 -5.874 -3.917 1.00 97.19 105 ILE A N 1
ATOM 849 C CA . ILE A 1 105 ? 0.126 -5.016 -4.335 1.00 97.19 105 ILE A CA 1
ATOM 850 C C . ILE A 1 105 ? -0.484 -5.619 -5.590 1.00 97.19 105 ILE A C 1
ATOM 852 O O . ILE A 1 105 ? 0.179 -5.746 -6.620 1.00 97.19 105 ILE A O 1
ATOM 856 N N . LYS A 1 106 ? -1.763 -5.973 -5.510 1.00 96.06 106 LYS A N 1
ATOM 857 C CA . LYS A 1 106 ? -2.576 -6.338 -6.667 1.00 96.06 106 LYS A CA 1
ATOM 858 C C . LYS A 1 106 ? -3.458 -5.160 -7.025 1.00 96.06 106 LYS A C 1
ATOM 860 O O . LYS A 1 106 ? -4.166 -4.633 -6.176 1.00 96.06 106 LYS A O 1
ATOM 865 N N . ASP A 1 107 ? -3.429 -4.783 -8.289 1.00 95.25 107 ASP A N 1
ATOM 866 C CA . ASP A 1 107 ? -4.391 -3.875 -8.900 1.00 95.25 107 ASP A CA 1
ATOM 867 C C . ASP A 1 107 ? -4.893 -4.543 -10.182 1.00 95.25 107 ASP A C 1
ATOM 869 O O . ASP A 1 107 ? -4.317 -5.533 -10.644 1.00 95.25 107 ASP A O 1
ATOM 873 N N . ARG A 1 108 ? -5.977 -4.044 -10.766 1.00 95.50 108 ARG A N 1
ATOM 874 C CA . ARG A 1 108 ? -6.550 -4.667 -11.960 1.00 95.50 108 ARG A CA 1
ATOM 875 C C . ARG A 1 108 ? -5.490 -4.799 -13.064 1.00 95.50 108 ARG A C 1
ATOM 877 O O . ARG A 1 108 ? -4.871 -3.810 -13.456 1.00 95.50 108 ARG A O 1
ATOM 884 N N . HIS A 1 109 ? -5.273 -6.027 -13.532 1.00 96.56 109 HIS A N 1
ATOM 885 C CA . HIS A 1 109 ? -4.241 -6.431 -14.497 1.00 96.56 109 HIS A CA 1
ATOM 886 C C . HIS A 1 109 ? -2.776 -6.140 -14.110 1.00 96.56 109 HIS A C 1
ATOM 888 O O . HIS A 1 109 ? -1.886 -6.260 -14.955 1.00 96.56 109 HIS A O 1
ATOM 894 N N . LYS A 1 110 ? -2.495 -5.773 -12.855 1.00 95.94 110 LYS A N 1
ATOM 895 C CA . LYS A 1 110 ? -1.180 -5.301 -12.400 1.00 95.94 110 LYS A CA 1
ATOM 896 C C . LYS A 1 110 ? -0.776 -5.974 -11.092 1.00 95.94 110 LYS A C 1
ATOM 898 O O . LYS A 1 110 ? -1.566 -6.081 -10.157 1.00 95.94 110 LYS A O 1
ATOM 903 N N . LEU A 1 111 ? 0.486 -6.362 -11.002 1.00 96.81 111 LEU A N 1
ATOM 904 C CA . LEU A 1 111 ? 1.113 -6.834 -9.777 1.00 96.81 111 LEU A CA 1
ATOM 905 C C . LEU A 1 111 ? 2.369 -6.010 -9.526 1.00 96.81 111 LEU A C 1
ATOM 907 O O . LEU A 1 111 ? 3.144 -5.765 -10.441 1.00 96.81 111 LEU A O 1
ATOM 911 N N . MET A 1 112 ? 2.560 -5.579 -8.290 1.00 97.06 112 MET A N 1
ATOM 912 C CA . MET A 1 112 ? 3.787 -4.934 -7.839 1.00 97.06 112 MET A CA 1
ATOM 913 C C . MET A 1 112 ? 4.225 -5.592 -6.532 1.00 97.06 112 MET A C 1
ATOM 915 O O . MET A 1 112 ? 3.404 -6.165 -5.807 1.00 97.06 112 MET A O 1
ATOM 919 N N . CYS A 1 113 ? 5.511 -5.489 -6.220 1.00 97.12 113 CYS A N 1
ATOM 920 C CA . CYS A 1 113 ? 6.060 -5.912 -4.942 1.00 97.12 113 CYS A CA 1
ATOM 921 C C . CYS A 1 113 ? 7.025 -4.850 -4.430 1.00 97.12 113 CYS A C 1
ATOM 923 O O . CYS A 1 113 ? 7.808 -4.311 -5.210 1.00 97.12 113 CYS A O 1
ATOM 925 N N . ILE A 1 114 ? 6.961 -4.569 -3.134 1.00 97.62 114 ILE A N 1
ATOM 926 C CA . ILE A 1 114 ? 7.920 -3.726 -2.428 1.00 97.62 114 ILE A CA 1
ATOM 927 C C . ILE A 1 114 ? 8.718 -4.613 -1.485 1.00 97.62 114 ILE A C 1
ATOM 929 O O . ILE A 1 114 ? 8.149 -5.416 -0.739 1.00 97.62 114 ILE A O 1
ATOM 933 N N . HIS A 1 115 ? 10.031 -4.440 -1.517 1.00 96.00 115 HIS A N 1
ATOM 934 C CA . HIS A 1 115 ? 10.940 -4.981 -0.533 1.00 96.00 115 HIS A CA 1
ATOM 935 C C . HIS A 1 115 ? 11.075 -3.967 0.609 1.00 96.00 115 HIS A C 1
ATOM 937 O O . HIS A 1 115 ? 11.625 -2.882 0.434 1.00 96.00 115 HIS A O 1
ATOM 943 N N . LEU A 1 116 ? 10.494 -4.300 1.760 1.00 95.19 116 LEU A N 1
ATOM 944 C CA . LEU A 1 116 ? 10.309 -3.395 2.896 1.00 95.19 116 LEU A CA 1
ATOM 945 C C . LEU A 1 116 ? 11.612 -2.914 3.553 1.00 95.19 116 LEU A C 1
ATOM 947 O O . LEU A 1 116 ? 11.649 -1.739 3.908 1.00 95.19 116 LEU A O 1
ATOM 951 N N . PRO A 1 117 ? 12.672 -3.733 3.721 1.00 93.69 117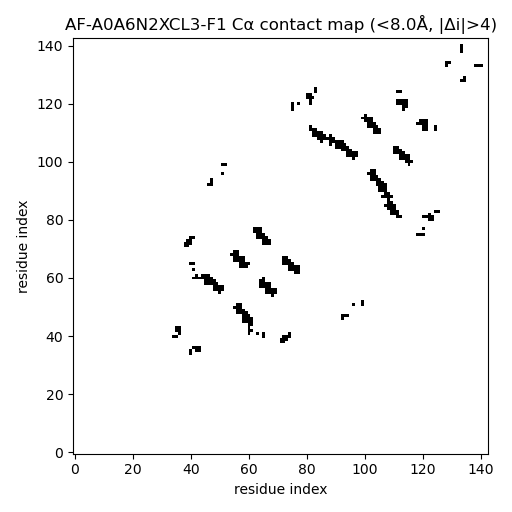 PRO A N 1
ATOM 952 C CA . PRO A 1 117 ? 13.880 -3.262 4.405 1.00 93.69 117 PRO A CA 1
ATOM 953 C C . PRO A 1 117 ? 14.655 -2.197 3.616 1.00 93.69 117 PRO A C 1
ATOM 955 O O . PRO A 1 117 ? 15.333 -1.369 4.211 1.00 93.69 117 PRO A O 1
ATOM 958 N N . GLN A 1 118 ? 14.555 -2.221 2.286 1.00 94.88 118 GLN A N 1
ATOM 959 C CA . GLN A 1 118 ? 15.173 -1.253 1.373 1.00 94.88 118 GLN A CA 1
ATOM 960 C C . GLN A 1 118 ? 14.185 -0.157 0.974 1.00 94.88 118 GLN A C 1
ATOM 962 O O . GLN A 1 118 ? 14.594 0.827 0.376 1.00 94.88 118 GLN A O 1
ATOM 967 N N . GLU A 1 119 ? 12.899 -0.334 1.291 1.00 95.62 119 GLU A N 1
ATOM 968 C CA . GLU A 1 119 ? 11.805 0.525 0.841 1.00 95.62 119 GLU A CA 1
ATOM 969 C C . GLU A 1 119 ? 11.839 0.748 -0.677 1.00 95.62 119 GLU A C 1
ATOM 971 O O . GLU A 1 119 ? 11.753 1.863 -1.172 1.00 95.62 119 GLU A O 1
ATOM 976 N N . GLU A 1 120 ? 11.953 -0.331 -1.450 1.00 96.25 120 GLU A N 1
ATOM 977 C CA . GLU A 1 120 ? 12.068 -0.240 -2.907 1.00 96.25 120 GLU A CA 1
ATOM 978 C C . GLU A 1 120 ? 11.122 -1.204 -3.613 1.00 96.25 120 GLU A C 1
ATOM 980 O O . GLU A 1 120 ? 10.843 -2.308 -3.142 1.00 96.25 120 GLU A O 1
ATOM 985 N N . TYR A 1 121 ? 10.626 -0.793 -4.780 1.00 97.00 121 TYR A N 1
ATOM 986 C CA . TYR A 1 121 ? 9.912 -1.710 -5.658 1.00 97.00 121 TYR A CA 1
ATOM 987 C C . TYR A 1 121 ? 10.881 -2.722 -6.267 1.00 97.00 121 TYR A C 1
ATOM 989 O O . TYR A 1 121 ? 11.951 -2.363 -6.751 1.00 97.00 121 TYR A O 1
ATOM 997 N N . ILE A 1 122 ? 10.458 -3.981 -6.329 1.00 95.06 122 ILE A N 1
ATOM 998 C CA . ILE A 1 122 ? 11.170 -5.004 -7.092 1.00 95.06 122 ILE A CA 1
ATOM 999 C C . ILE A 1 122 ? 10.865 -4.774 -8.576 1.00 95.06 122 ILE A C 1
ATOM 1001 O O . ILE A 1 122 ? 9.738 -5.005 -9.014 1.00 95.06 122 ILE A O 1
ATOM 1005 N N . ALA A 1 123 ? 11.858 -4.301 -9.333 1.00 89.75 123 ALA A N 1
ATOM 1006 C CA . ALA A 1 123 ? 11.695 -3.958 -10.747 1.00 89.75 123 ALA A CA 1
ATOM 1007 C C . ALA A 1 123 ? 11.504 -5.196 -11.647 1.00 89.75 123 ALA A C 1
ATOM 1009 O O . ALA A 1 123 ? 10.595 -5.229 -12.469 1.00 89.75 123 ALA A O 1
ATOM 1010 N N . ASP A 1 124 ? 12.317 -6.244 -11.474 1.00 90.06 124 ASP A N 1
ATOM 1011 C CA . ASP A 1 124 ? 12.235 -7.467 -12.285 1.00 90.06 124 ASP A CA 1
ATOM 1012 C C . ASP A 1 124 ? 11.565 -8.614 -11.515 1.00 90.06 124 ASP A C 1
ATOM 1014 O O . ASP A 1 124 ? 12.207 -9.493 -10.929 1.00 90.06 124 ASP A O 1
ATOM 1018 N N . LEU A 1 125 ? 10.231 -8.602 -11.524 1.00 92.94 125 LEU A N 1
ATOM 1019 C CA . LEU A 1 125 ? 9.440 -9.676 -10.926 1.00 92.94 125 LEU A CA 1
ATOM 1020 C C . LEU A 1 125 ? 9.530 -10.998 -11.706 1.00 92.94 125 LEU A C 1
ATOM 1022 O O . LEU A 1 125 ? 9.334 -12.057 -11.109 1.00 92.94 125 LEU A O 1
ATOM 1026 N N . ASP A 1 126 ? 9.878 -10.976 -12.996 1.00 90.94 126 ASP A N 1
ATOM 1027 C CA . ASP A 1 126 ? 10.093 -12.202 -13.769 1.00 90.94 126 ASP A CA 1
ATOM 1028 C C . ASP A 1 126 ? 11.301 -12.985 -13.237 1.00 90.94 126 ASP A C 1
ATOM 1030 O O . ASP A 1 126 ? 11.210 -14.201 -13.037 1.00 90.94 126 ASP A O 1
ATOM 1034 N N . SER A 1 127 ? 12.419 -12.304 -12.958 1.00 90.38 127 SER A N 1
ATOM 1035 C CA . SER A 1 127 ? 13.588 -12.923 -12.315 1.00 90.38 127 SER A CA 1
ATOM 1036 C C . SER A 1 127 ? 13.248 -13.456 -10.927 1.00 90.38 127 SER A C 1
ATOM 1038 O O . SER A 1 127 ? 13.512 -14.627 -10.647 1.00 90.38 127 SER A O 1
ATOM 1040 N N . TYR A 1 128 ? 12.548 -12.662 -10.112 1.00 89.00 128 TYR A N 1
ATOM 1041 C CA . TYR A 1 128 ? 12.095 -13.081 -8.783 1.00 89.00 128 TYR A CA 1
ATOM 1042 C C . TYR A 1 128 ? 11.263 -14.380 -8.817 1.00 89.00 128 TYR A C 1
ATOM 1044 O O . TYR A 1 128 ? 11.442 -15.266 -7.976 1.00 89.00 128 TYR A O 1
ATOM 1052 N N . PHE A 1 129 ? 10.353 -14.532 -9.788 1.00 90.31 129 PHE A N 1
ATOM 1053 C CA . PHE A 1 129 ? 9.539 -15.747 -9.910 1.00 90.31 129 PHE A CA 1
ATOM 1054 C C . PHE A 1 129 ? 10.325 -16.954 -10.423 1.00 90.31 129 PHE A C 1
ATOM 1056 O O . PHE A 1 129 ? 10.053 -18.074 -9.977 1.00 90.31 129 PHE A O 1
ATOM 1063 N N . ARG A 1 130 ? 11.281 -16.747 -11.340 1.00 88.44 130 ARG A N 1
ATOM 1064 C CA . ARG A 1 130 ? 12.145 -17.820 -11.858 1.00 88.44 130 ARG A CA 1
ATOM 1065 C C . ARG A 1 130 ? 13.016 -18.423 -10.764 1.00 88.44 130 ARG A C 1
ATOM 1067 O O . ARG A 1 130 ? 13.062 -19.643 -10.649 1.00 88.44 130 ARG A O 1
ATOM 1074 N N . GLU A 1 131 ? 13.648 -17.586 -9.946 1.00 86.31 131 GLU A N 1
ATOM 1075 C CA . GLU A 1 131 ? 14.532 -18.024 -8.856 1.00 86.31 131 GLU A CA 1
ATOM 1076 C C . GLU A 1 131 ? 13.815 -18.881 -7.808 1.00 86.31 131 GLU A C 1
ATOM 1078 O O . GLU A 1 131 ? 14.430 -19.726 -7.163 1.00 86.31 131 GLU A O 1
ATOM 1083 N N . ARG A 1 132 ? 12.503 -18.687 -7.643 1.00 78.25 132 ARG A N 1
ATOM 1084 C CA . ARG A 1 132 ? 11.690 -19.382 -6.637 1.00 78.25 132 ARG A CA 1
ATOM 1085 C C . ARG A 1 132 ? 10.787 -20.485 -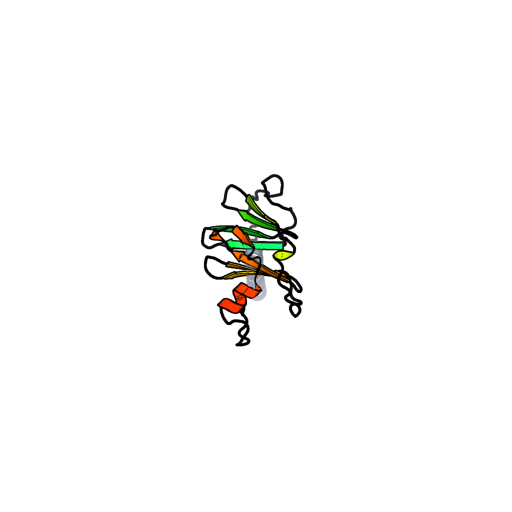7.213 1.00 78.25 132 ARG A C 1
ATOM 1087 O O . ARG A 1 132 ? 9.849 -20.905 -6.544 1.00 78.25 132 ARG A O 1
ATOM 1094 N N . GLU A 1 133 ? 11.040 -20.935 -8.446 1.00 64.62 133 GLU A N 1
ATOM 1095 C CA . GLU A 1 133 ? 10.306 -22.004 -9.160 1.00 64.62 133 GLU A CA 1
ATOM 1096 C C . GLU A 1 133 ? 8.769 -21.827 -9.265 1.00 64.62 133 GLU A C 1
ATOM 1098 O O . GLU A 1 133 ? 8.034 -22.776 -9.572 1.00 64.62 133 GLU A O 1
ATOM 1103 N N . TYR A 1 134 ? 8.238 -20.612 -9.080 1.00 62.00 134 TYR A N 1
ATOM 1104 C CA . TYR A 1 134 ? 6.785 -20.371 -9.135 1.00 62.00 134 TYR A CA 1
ATOM 1105 C C . TYR A 1 134 ? 6.188 -20.610 -10.529 1.00 62.00 134 TYR A C 1
ATOM 1107 O O . TYR A 1 134 ? 5.001 -20.915 -10.661 1.00 62.00 134 TYR A O 1
ATOM 1115 N N . THR A 1 135 ? 7.004 -20.524 -11.579 1.00 51.94 135 THR A N 1
ATOM 1116 C CA . THR A 1 135 ? 6.582 -20.674 -12.976 1.00 51.94 135 THR A CA 1
ATOM 1117 C C . THR A 1 135 ? 6.335 -22.121 -13.410 1.00 51.94 135 THR A C 1
ATOM 1119 O O . THR A 1 135 ? 5.718 -22.322 -14.454 1.00 51.94 135 THR A O 1
ATOM 1122 N N . ARG A 1 136 ? 6.737 -23.140 -12.631 1.00 42.72 136 ARG A N 1
ATOM 1123 C CA . ARG A 1 136 ? 6.648 -24.548 -13.073 1.00 42.72 136 ARG A CA 1
ATOM 1124 C C . ARG A 1 136 ? 5.523 -25.370 -12.436 1.00 42.72 136 ARG A C 1
ATOM 1126 O O . ARG A 1 136 ? 5.147 -26.395 -12.992 1.00 42.72 136 ARG A O 1
ATOM 1133 N N . THR A 1 137 ? 4.954 -24.939 -11.307 1.00 42.94 137 THR A N 1
ATOM 1134 C CA . THR A 1 137 ? 4.040 -25.787 -10.506 1.00 42.94 137 THR A CA 1
ATOM 1135 C C . THR A 1 137 ? 2.602 -25.278 -10.379 1.00 42.94 137 THR A C 1
ATOM 1137 O O . THR A 1 137 ? 1.788 -25.923 -9.721 1.00 42.94 137 THR A O 1
ATOM 1140 N N . GLY A 1 138 ? 2.244 -24.135 -10.978 1.00 48.38 138 GLY A N 1
ATOM 1141 C CA . GLY A 1 138 ? 0.877 -23.593 -10.892 1.00 48.38 138 GLY A CA 1
ATOM 1142 C C . GLY A 1 138 ? 0.424 -23.235 -9.466 1.00 48.38 138 GLY A C 1
ATOM 1143 O O . GLY A 1 138 ? -0.756 -22.953 -9.237 1.00 48.38 138 GLY A O 1
ATOM 1144 N N . ARG A 1 139 ? 1.341 -23.231 -8.488 1.00 43.50 139 ARG A N 1
ATOM 1145 C CA . ARG A 1 139 ? 1.049 -22.833 -7.111 1.00 43.50 139 ARG A CA 1
ATOM 1146 C C . ARG A 1 139 ? 0.962 -21.315 -7.043 1.00 43.50 139 ARG A C 1
ATOM 1148 O O . ARG A 1 139 ? 1.949 -20.607 -7.216 1.00 43.50 139 ARG A O 1
ATOM 1155 N N . ARG A 1 140 ? -0.254 -20.820 -6.807 1.00 48.12 140 ARG A N 1
ATOM 1156 C CA . ARG A 1 140 ? -0.515 -19.391 -6.635 1.00 48.12 140 ARG A CA 1
ATOM 1157 C C . ARG A 1 140 ? 0.183 -18.901 -5.358 1.00 48.12 140 ARG A C 1
ATOM 1159 O O . ARG A 1 140 ? -0.032 -19.511 -4.313 1.00 48.12 140 ARG A O 1
ATOM 1166 N N . PRO A 1 141 ? 0.929 -17.786 -5.406 1.00 48.56 141 PRO A N 1
ATOM 1167 C CA . PRO A 1 141 ? 1.612 -17.232 -4.233 1.00 48.56 141 PRO A CA 1
ATOM 1168 C C . PRO A 1 141 ? 0.668 -16.642 -3.171 1.00 48.56 141 PRO A C 1
ATOM 1170 O O . PRO A 1 141 ? 1.111 -16.277 -2.091 1.00 48.56 141 PRO A O 1
ATOM 1173 N N . PHE A 1 142 ? -0.636 -16.559 -3.448 1.00 50.28 142 PHE A N 1
ATOM 1174 C CA . PHE A 1 142 ? -1.617 -15.953 -2.552 1.00 50.28 142 PHE A CA 1
ATOM 1175 C C . PHE A 1 142 ? -2.891 -16.795 -2.566 1.00 50.28 142 PHE A C 1
ATOM 1177 O O . PHE A 1 142 ? -3.552 -16.880 -3.609 1.00 50.28 142 PHE A O 1
ATOM 1184 N N . ARG A 1 143 ? -3.189 -17.430 -1.431 1.00 37.84 143 ARG A N 1
ATOM 1185 C CA . ARG A 1 143 ? -4.518 -17.952 -1.108 1.00 37.84 143 ARG A CA 1
ATOM 1186 C C . ARG A 1 143 ? -5.295 -16.878 -0.367 1.00 37.84 143 ARG A C 1
ATOM 1188 O O . ARG A 1 143 ? -4.666 -16.208 0.478 1.00 37.84 143 ARG A O 1
#